Protein AF-A0A2V8JGI3-F1 (afdb_monomer_lite)

Sequence (104 aa):
PQQSFVLDQFGHGVGGVRSVYVEVPAANYFVTSPGPGTCREMGHVEPFTWSRLESLYGNYKNYAAKVEQTADRLVKEHWLTEADARRAKAELLATTPAVRSNNN

Structure (mmCIF, N/CA/C/O backbone):
data_AF-A0A2V8JGI3-F1
#
_entry.id   AF-A0A2V8JGI3-F1
#
loop_
_atom_site.group_PDB
_atom_site.id
_atom_site.type_symbol
_atom_site.label_atom_id
_atom_site.label_alt_id
_atom_site.label_comp_id
_atom_site.label_asym_id
_atom_site.label_entity_id
_atom_site.label_seq_id
_atom_site.pdbx_PDB_ins_code
_atom_site.Cartn_x
_atom_site.Cartn_y
_atom_site.Cartn_z
_atom_site.occupancy
_atom_site.B_iso_or_equiv
_atom_site.auth_seq_id
_atom_site.auth_comp_id
_atom_site.auth_asym_id
_atom_site.auth_atom_id
_atom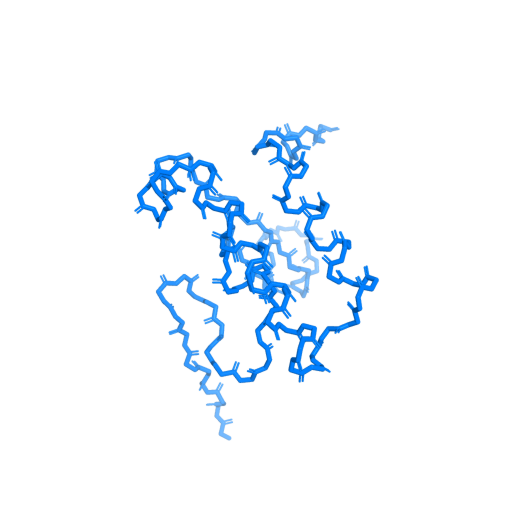_site.pdbx_PDB_model_num
ATOM 1 N N . PRO A 1 1 ? 15.230 -26.688 9.525 1.00 45.72 1 PRO A N 1
ATOM 2 C CA . PRO A 1 1 ? 14.014 -26.642 8.674 1.00 45.72 1 PRO A CA 1
ATOM 3 C C . PRO A 1 1 ? 14.110 -25.403 7.783 1.00 45.72 1 PRO A C 1
ATOM 5 O O . PRO A 1 1 ? 14.435 -24.339 8.299 1.00 45.72 1 PRO A O 1
ATOM 8 N N . GLN A 1 2 ? 13.921 -25.530 6.471 1.00 50.50 2 GLN A N 1
ATOM 9 C CA . GLN A 1 2 ? 13.897 -24.361 5.594 1.00 50.50 2 GLN A CA 1
ATOM 10 C C . GLN A 1 2 ? 12.504 -23.740 5.721 1.00 50.50 2 GLN A C 1
ATOM 12 O O . GLN A 1 2 ? 11.534 -24.318 5.237 1.00 50.50 2 GLN A O 1
ATOM 17 N N . GLN A 1 3 ? 12.376 -22.649 6.482 1.00 56.00 3 GLN A N 1
ATOM 18 C CA . GLN A 1 3 ? 11.100 -21.951 6.646 1.00 56.00 3 GLN A CA 1
ATOM 19 C C . GLN A 1 3 ? 10.624 -21.471 5.268 1.00 56.00 3 GLN A C 1
ATOM 21 O O . GLN A 1 3 ? 11.203 -20.555 4.689 1.00 56.00 3 GLN A O 1
ATOM 26 N N . SER A 1 4 ? 9.580 -22.100 4.735 1.00 75.44 4 SER A N 1
ATOM 27 C CA . SER A 1 4 ? 8.862 -21.606 3.564 1.00 75.44 4 SER A CA 1
ATOM 28 C C . SER A 1 4 ? 7.753 -20.672 4.040 1.00 75.44 4 SER A C 1
ATOM 30 O O . SER A 1 4 ? 6.828 -21.109 4.727 1.00 75.44 4 SER A O 1
ATOM 32 N N . PHE A 1 5 ? 7.840 -19.391 3.696 1.00 82.19 5 PHE A N 1
ATOM 33 C CA . PHE A 1 5 ? 6.730 -18.461 3.886 1.00 82.19 5 PHE A CA 1
ATOM 34 C C . PHE A 1 5 ? 5.638 -18.751 2.852 1.00 82.19 5 PHE A C 1
ATOM 36 O O . PHE A 1 5 ? 5.940 -19.044 1.695 1.00 82.19 5 PHE A O 1
ATOM 43 N N . VAL A 1 6 ? 4.369 -18.658 3.258 1.00 91.06 6 VAL A N 1
ATOM 44 C CA . VAL A 1 6 ? 3.259 -18.629 2.298 1.00 91.06 6 VAL A CA 1
ATOM 45 C C . VAL A 1 6 ? 3.272 -17.257 1.637 1.00 91.06 6 VAL A C 1
ATOM 47 O O . VAL A 1 6 ? 3.301 -16.242 2.334 1.00 91.06 6 VAL A O 1
ATOM 50 N N . LEU A 1 7 ? 3.276 -17.231 0.309 1.00 92.00 7 LEU A N 1
ATOM 51 C CA . LEU A 1 7 ? 3.252 -16.002 -0.477 1.00 92.00 7 LEU A CA 1
ATOM 52 C C . LEU A 1 7 ? 1.874 -15.811 -1.107 1.00 92.00 7 LEU A C 1
ATOM 54 O O . LEU A 1 7 ? 1.191 -16.784 -1.429 1.00 92.00 7 LEU A O 1
ATOM 58 N N . ASP A 1 8 ? 1.470 -14.558 -1.282 1.00 92.62 8 ASP A N 1
ATOM 59 C CA . ASP A 1 8 ? 0.286 -14.216 -2.058 1.00 92.62 8 ASP A CA 1
ATOM 60 C C . ASP A 1 8 ? 0.575 -14.213 -3.568 1.00 92.62 8 ASP A C 1
ATOM 62 O O . ASP A 1 8 ? 1.687 -14.482 -4.028 1.00 92.62 8 ASP A O 1
ATOM 66 N N . GLN A 1 9 ? -0.446 -13.882 -4.359 1.00 91.88 9 GLN A N 1
ATOM 67 C CA . GLN A 1 9 ? -0.362 -13.807 -5.821 1.00 91.88 9 GLN A CA 1
ATOM 68 C C . GLN A 1 9 ? 0.645 -12.767 -6.354 1.00 91.88 9 GLN A C 1
ATOM 70 O O . GLN A 1 9 ? 0.928 -12.748 -7.551 1.00 91.88 9 GLN A O 1
ATOM 75 N N . PHE A 1 10 ? 1.163 -11.882 -5.499 1.00 91.06 10 PHE A N 1
ATOM 76 C CA . PHE A 1 10 ? 2.170 -10.875 -5.829 1.00 91.06 10 PHE A CA 1
ATOM 77 C C . PHE A 1 10 ? 3.562 -11.240 -5.298 1.00 91.06 10 PHE A C 1
ATOM 79 O O . PHE A 1 10 ? 4.513 -10.491 -5.509 1.00 91.06 10 PHE A O 1
ATOM 86 N N . GLY A 1 11 ? 3.701 -12.394 -4.640 1.00 90.38 11 GLY A N 1
ATOM 87 C CA . GLY A 1 11 ? 4.951 -12.831 -4.029 1.00 90.38 11 GLY A CA 1
ATOM 88 C C . GLY A 1 11 ? 5.227 -12.179 -2.674 1.00 90.38 11 GLY A C 1
ATOM 89 O O . GLY A 1 11 ? 6.353 -12.264 -2.188 1.00 90.38 11 GLY A O 1
ATOM 90 N N . HIS A 1 12 ? 4.240 -11.522 -2.053 1.00 91.88 12 HIS A N 1
ATOM 91 C CA . HIS A 1 12 ? 4.394 -10.923 -0.725 1.00 91.88 12 HIS A CA 1
ATOM 92 C C . HIS A 1 12 ? 4.001 -11.926 0.359 1.00 91.88 12 HIS A C 1
ATOM 94 O O . HIS A 1 12 ? 3.095 -12.739 0.175 1.00 91.88 12 HIS A O 1
ATOM 100 N N . GLY A 1 13 ? 4.682 -11.874 1.505 1.00 91.06 13 GLY A N 1
ATOM 101 C CA . GLY A 1 13 ? 4.410 -12.774 2.625 1.00 91.06 13 GLY A CA 1
ATOM 102 C C . GLY A 1 13 ? 2.974 -12.656 3.148 1.00 91.06 13 GLY A C 1
ATOM 103 O O . GLY A 1 13 ? 2.456 -11.557 3.352 1.00 91.06 13 GLY A O 1
ATOM 104 N N . VAL A 1 14 ? 2.336 -13.800 3.386 1.00 91.69 14 VAL A N 1
ATOM 105 C CA . VAL A 1 14 ? 1.017 -13.912 4.020 1.00 91.69 14 VAL A CA 1
ATOM 106 C C . VAL A 1 14 ? 1.176 -14.111 5.528 1.00 91.69 14 VAL A C 1
ATOM 108 O O . VAL A 1 14 ? 2.081 -14.806 5.987 1.00 91.69 14 VAL A O 1
ATOM 111 N N . GLY A 1 15 ? 0.251 -13.536 6.300 1.00 88.38 15 GLY A N 1
ATOM 112 C CA . GLY A 1 15 ? 0.272 -13.566 7.762 1.00 88.38 15 GLY A CA 1
ATOM 113 C C . GLY A 1 15 ? 1.113 -12.439 8.363 1.00 88.38 15 GLY A C 1
ATOM 114 O O . GLY A 1 15 ? 1.557 -11.534 7.659 1.00 88.38 15 GLY A O 1
ATOM 115 N N . GLY A 1 16 ? 1.302 -12.486 9.684 1.00 89.31 16 GLY A N 1
ATOM 116 C CA . GLY A 1 16 ? 1.958 -11.408 10.426 1.00 89.31 16 GLY A CA 1
ATOM 117 C C . GLY A 1 16 ? 1.229 -10.065 10.296 1.00 89.31 16 GLY A C 1
ATOM 118 O O . GLY A 1 16 ? 0.048 -10.010 9.953 1.00 89.31 16 GLY A O 1
ATOM 119 N N . VAL A 1 17 ? 1.948 -8.979 10.578 1.00 91.06 17 VAL A N 1
ATOM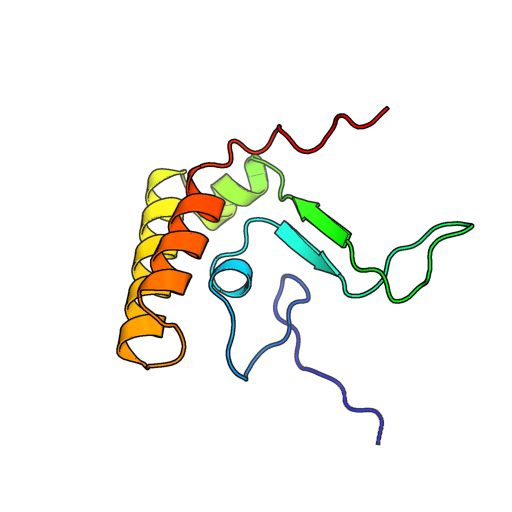 120 C CA . VAL A 1 17 ? 1.457 -7.611 10.371 1.00 91.06 17 VAL A CA 1
ATOM 121 C C . VAL A 1 17 ? 1.868 -7.168 8.974 1.00 91.06 17 VAL A C 1
ATOM 123 O O . VAL A 1 17 ? 3.058 -7.029 8.689 1.00 91.06 17 VAL A O 1
ATOM 126 N N . ARG A 1 18 ? 0.888 -6.950 8.096 1.00 94.06 18 ARG A N 1
ATOM 127 C CA . ARG A 1 18 ? 1.125 -6.446 6.741 1.00 94.06 18 ARG A CA 1
ATOM 128 C C . ARG A 1 18 ? 0.995 -4.925 6.739 1.00 94.06 18 ARG A C 1
ATOM 130 O O . ARG A 1 18 ? 0.052 -4.367 7.289 1.00 94.06 18 ARG A O 1
ATOM 137 N N . SER A 1 19 ? 1.967 -4.248 6.133 1.00 93.69 19 SER A N 1
ATOM 138 C CA . SER A 1 19 ? 1.923 -2.794 5.976 1.00 93.69 19 SER A CA 1
ATOM 139 C C . SER A 1 19 ? 0.885 -2.390 4.925 1.00 93.69 19 SER A C 1
ATOM 141 O O . SER A 1 19 ? 0.509 -3.195 4.070 1.00 93.69 19 SER A O 1
ATOM 143 N N . VAL A 1 20 ? 0.472 -1.117 4.928 1.00 96.31 20 VAL A N 1
ATOM 144 C CA . VAL A 1 20 ? -0.468 -0.574 3.925 1.00 96.31 20 VAL A CA 1
ATOM 145 C C . VAL A 1 20 ? 0.040 -0.811 2.493 1.00 96.31 20 VAL A C 1
ATOM 147 O O . VAL A 1 20 ? -0.741 -1.166 1.618 1.00 96.31 20 VAL A O 1
ATOM 150 N N . TYR A 1 21 ? 1.356 -0.708 2.279 1.00 95.19 21 TYR A N 1
ATOM 151 C CA . TYR A 1 21 ? 2.030 -0.950 0.996 1.00 95.19 21 TYR A CA 1
ATOM 152 C C . TYR A 1 21 ? 1.859 -2.382 0.473 1.00 95.19 21 TYR A C 1
ATOM 154 O O . TYR A 1 21 ? 1.871 -2.603 -0.732 1.00 95.19 21 TYR A O 1
ATOM 162 N N . VAL A 1 22 ? 1.728 -3.354 1.376 1.00 95.12 22 VAL A N 1
ATOM 163 C CA . VAL A 1 22 ? 1.647 -4.783 1.047 1.00 95.12 22 VAL A CA 1
ATOM 164 C C . VAL A 1 22 ? 0.198 -5.279 1.074 1.00 95.12 22 VAL A C 1
ATOM 166 O O . VAL A 1 22 ? -0.133 -6.240 0.388 1.00 95.12 22 VAL A O 1
ATOM 169 N N . GLU A 1 23 ? -0.691 -4.641 1.836 1.00 95.00 23 GLU A N 1
ATOM 170 C CA . GLU A 1 23 ? -2.135 -4.916 1.791 1.00 95.00 23 GLU A CA 1
ATOM 171 C C . GLU A 1 23 ? -2.841 -4.272 0.592 1.00 95.00 23 GLU A C 1
ATOM 173 O O . GLU A 1 23 ? -3.777 -4.855 0.043 1.00 95.00 23 GLU A O 1
ATOM 178 N N . VAL A 1 24 ? -2.378 -3.097 0.158 1.00 96.31 24 VAL A N 1
ATOM 179 C CA . VAL A 1 24 ? -2.904 -2.373 -1.009 1.00 96.31 24 VAL A CA 1
ATOM 180 C C . VAL A 1 24 ? -1.758 -2.104 -1.994 1.00 96.31 24 VAL A C 1
ATOM 182 O O . VAL A 1 24 ? -1.324 -0.962 -2.158 1.00 96.31 24 VAL A O 1
ATOM 185 N N . PRO A 1 25 ? -1.209 -3.151 -2.639 1.00 95.44 25 PRO A N 1
ATOM 186 C CA . PRO A 1 25 ? 0.017 -3.027 -3.410 1.00 95.44 25 PRO A CA 1
ATOM 187 C C . PRO A 1 25 ? -0.171 -2.211 -4.687 1.00 95.44 25 PRO A C 1
ATOM 189 O O . PRO A 1 25 ? -1.072 -2.463 -5.494 1.00 95.44 25 PRO A O 1
ATOM 192 N N . ALA A 1 26 ? 0.749 -1.271 -4.889 1.00 95.00 26 ALA A N 1
ATOM 193 C CA . ALA A 1 26 ? 0.979 -0.582 -6.158 1.00 95.00 26 ALA A CA 1
ATOM 194 C C . ALA A 1 26 ? 2.327 -0.968 -6.802 1.00 95.00 26 ALA A C 1
ATOM 196 O O . ALA A 1 26 ? 2.683 -0.450 -7.859 1.00 95.00 26 ALA A O 1
ATOM 197 N N . ALA A 1 27 ? 3.079 -1.864 -6.160 1.00 94.81 27 ALA A N 1
ATOM 198 C CA . ALA A 1 27 ? 4.388 -2.337 -6.585 1.00 94.81 27 ALA A CA 1
ATOM 199 C C . ALA A 1 27 ? 4.678 -3.733 -6.007 1.00 94.81 27 ALA A C 1
ATOM 201 O O . ALA A 1 27 ? 4.058 -4.150 -5.025 1.00 94.81 27 ALA A O 1
ATOM 202 N N . ASN A 1 28 ? 5.653 -4.431 -6.590 1.00 93.12 28 ASN A N 1
ATOM 203 C CA . ASN A 1 28 ? 6.321 -5.556 -5.945 1.00 93.12 28 ASN A CA 1
ATOM 204 C C . ASN A 1 28 ? 7.510 -5.061 -5.117 1.00 93.12 28 ASN A C 1
ATOM 206 O O . ASN A 1 28 ? 8.233 -4.159 -5.543 1.00 93.12 28 ASN A O 1
ATOM 210 N N . TYR A 1 29 ? 7.727 -5.684 -3.959 1.00 91.31 29 TYR A N 1
ATOM 211 C CA . TYR A 1 29 ? 8.820 -5.365 -3.045 1.00 91.31 29 TYR A CA 1
ATOM 212 C C . TYR A 1 29 ? 9.728 -6.580 -2.902 1.00 91.31 29 TYR A C 1
ATOM 214 O O . TYR A 1 29 ? 9.276 -7.654 -2.505 1.00 91.31 29 TYR A O 1
ATOM 222 N N . PHE A 1 30 ? 11.009 -6.405 -3.202 1.00 89.88 30 PHE A N 1
ATOM 223 C CA . PHE A 1 30 ? 12.004 -7.467 -3.155 1.00 89.88 30 PHE A CA 1
ATOM 224 C C . PHE A 1 30 ? 13.038 -7.166 -2.081 1.00 89.88 30 PHE A C 1
ATOM 226 O O . PHE A 1 30 ? 13.443 -6.020 -1.909 1.00 89.88 30 PHE A O 1
ATOM 233 N N . VAL A 1 31 ? 13.500 -8.207 -1.390 1.00 87.62 31 VAL A N 1
ATOM 234 C CA . VAL A 1 31 ? 14.542 -8.104 -0.351 1.00 87.62 31 VAL A CA 1
ATOM 235 C C . VAL A 1 31 ? 15.961 -8.219 -0.913 1.00 87.62 31 VAL A C 1
ATOM 237 O O . VAL A 1 31 ? 16.926 -8.037 -0.184 1.00 87.62 31 VAL A O 1
ATOM 240 N N . THR A 1 32 ? 16.090 -8.497 -2.212 1.00 87.56 32 THR A N 1
ATOM 241 C CA . THR A 1 32 ? 17.376 -8.592 -2.907 1.00 87.56 32 THR A CA 1
ATOM 242 C C . THR A 1 32 ? 17.322 -7.911 -4.261 1.00 87.56 32 THR A C 1
ATOM 244 O O . THR A 1 32 ? 16.265 -7.901 -4.893 1.00 87.56 32 THR A O 1
ATOM 247 N N . SER A 1 33 ? 18.463 -7.442 -4.754 1.00 86.94 33 SER A N 1
ATOM 248 C CA . SER A 1 33 ? 18.591 -6.844 -6.084 1.00 86.94 33 SER A CA 1
ATOM 249 C C . SER A 1 33 ? 19.583 -7.629 -6.938 1.00 86.94 33 SER A C 1
ATOM 251 O O . SER A 1 33 ? 20.671 -7.956 -6.456 1.00 86.94 33 SER A O 1
ATOM 253 N N . PRO A 1 34 ? 19.235 -7.951 -8.196 1.00 81.81 34 PRO A N 1
ATOM 254 C CA . PRO A 1 34 ? 20.173 -8.549 -9.134 1.00 81.81 34 PRO A CA 1
ATOM 255 C C . PRO A 1 34 ? 21.096 -7.475 -9.733 1.00 81.81 34 PRO A C 1
ATOM 257 O O . PRO A 1 34 ? 20.644 -6.385 -10.071 1.00 81.81 34 PRO A O 1
ATOM 260 N N . GLY A 1 35 ? 22.381 -7.788 -9.913 1.00 79.75 35 GLY A N 1
ATOM 261 C CA . GLY A 1 35 ? 23.317 -6.917 -10.633 1.00 79.75 35 GLY A CA 1
ATOM 262 C C . GLY A 1 35 ? 24.779 -7.076 -10.197 1.00 79.75 35 GLY A C 1
ATOM 263 O O . GLY A 1 35 ? 25.048 -7.432 -9.047 1.00 79.75 35 GLY A O 1
ATOM 264 N N . PRO A 1 36 ? 25.753 -6.838 -11.096 1.00 75.94 36 PRO A N 1
ATOM 265 C CA . PRO A 1 36 ? 27.157 -6.770 -10.709 1.00 75.94 36 PRO A CA 1
ATOM 266 C C . PRO A 1 36 ? 27.399 -5.539 -9.822 1.00 75.94 36 PRO A C 1
ATOM 268 O O . PRO A 1 36 ? 27.003 -4.429 -10.164 1.00 75.94 36 PRO A O 1
ATOM 271 N N . GLY A 1 37 ? 28.059 -5.733 -8.677 1.00 75.31 37 GLY A N 1
ATOM 272 C CA . GLY A 1 37 ? 28.418 -4.650 -7.750 1.00 75.31 37 GLY A CA 1
ATOM 273 C C . GLY A 1 37 ? 27.342 -4.266 -6.726 1.00 75.31 37 GLY A C 1
ATOM 274 O O . GLY A 1 37 ? 27.594 -3.408 -5.883 1.00 75.31 37 GLY A O 1
ATOM 275 N N . THR A 1 38 ? 26.166 -4.898 -6.744 1.00 74.12 38 THR A N 1
ATOM 276 C CA . THR A 1 38 ? 25.107 -4.666 -5.751 1.00 74.12 38 THR A CA 1
ATOM 277 C C . THR A 1 38 ? 25.307 -5.585 -4.540 1.00 74.12 38 THR A C 1
ATOM 279 O O . THR A 1 38 ? 25.462 -6.797 -4.694 1.00 74.12 38 THR A O 1
ATOM 282 N N . CYS A 1 39 ? 25.273 -5.042 -3.317 1.00 79.31 39 CYS A N 1
ATOM 283 C CA . CYS A 1 39 ? 25.100 -5.868 -2.119 1.00 79.31 39 CYS A CA 1
ATOM 284 C C . CYS A 1 39 ? 23.778 -6.629 -2.259 1.00 79.31 39 CYS A C 1
ATOM 286 O O . CYS A 1 39 ? 22.726 -6.002 -2.373 1.00 79.31 39 CYS A O 1
ATOM 288 N N . ARG A 1 40 ? 23.830 -7.967 -2.258 1.00 80.19 40 ARG A N 1
ATOM 289 C CA . ARG A 1 40 ? 22.663 -8.822 -2.529 1.00 80.19 40 ARG A CA 1
ATOM 290 C C . ARG A 1 40 ? 21.478 -8.527 -1.610 1.00 80.19 40 ARG A C 1
ATOM 292 O O . ARG A 1 40 ? 20.349 -8.650 -2.057 1.00 80.19 40 ARG A O 1
ATOM 299 N N . GLU A 1 41 ? 21.749 -8.086 -0.385 1.00 84.50 41 GLU A N 1
ATOM 300 C CA . GLU A 1 41 ? 20.748 -7.742 0.635 1.00 84.50 41 GLU A CA 1
ATOM 301 C C . GLU A 1 41 ? 20.048 -6.390 0.402 1.00 84.50 41 GLU A C 1
ATOM 303 O O . GLU A 1 41 ? 19.161 -6.005 1.161 1.00 84.50 41 GLU A O 1
ATOM 308 N N . MET A 1 42 ? 20.447 -5.624 -0.619 1.00 86.00 42 MET A N 1
ATOM 309 C CA . MET A 1 42 ? 19.723 -4.412 -0.994 1.00 86.00 42 MET A CA 1
ATOM 310 C C . MET A 1 42 ? 18.464 -4.795 -1.760 1.00 86.00 42 MET A C 1
ATOM 312 O O . MET A 1 42 ? 18.544 -5.339 -2.858 1.00 86.00 42 MET A O 1
ATOM 316 N N . GLY A 1 43 ? 17.302 -4.488 -1.196 1.00 88.06 43 GLY A N 1
ATOM 317 C CA . GLY A 1 43 ? 16.020 -4.660 -1.866 1.00 88.06 43 GLY A CA 1
ATOM 318 C C . GLY A 1 43 ? 15.779 -3.673 -3.011 1.00 88.06 43 GLY A C 1
ATOM 319 O O . GLY A 1 43 ? 16.455 -2.651 -3.123 1.00 88.06 43 GLY A O 1
ATOM 320 N N . HIS A 1 44 ? 14.776 -3.965 -3.836 1.00 90.50 44 HIS A N 1
ATOM 321 C CA . HIS A 1 44 ? 14.276 -3.050 -4.863 1.0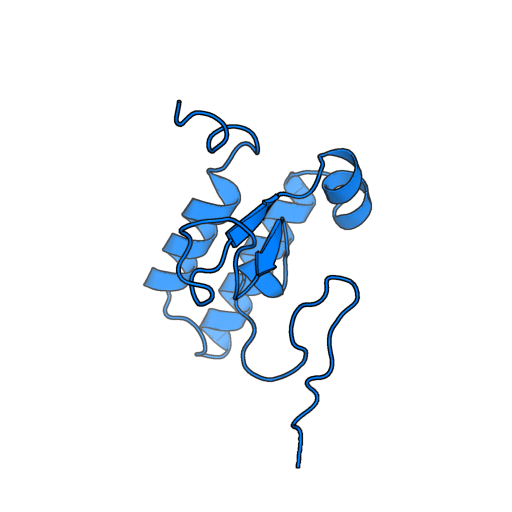0 90.50 44 HIS A CA 1
ATOM 322 C C . HIS A 1 44 ? 12.747 -3.085 -4.932 1.00 90.50 44 HIS A C 1
ATOM 324 O O . HIS A 1 44 ? 12.090 -3.946 -4.340 1.00 90.50 44 HIS A O 1
ATOM 330 N N . VAL A 1 45 ? 12.185 -2.106 -5.639 1.00 91.50 45 VAL A N 1
ATOM 331 C CA . VAL A 1 45 ? 10.742 -1.929 -5.808 1.00 91.50 45 VAL A CA 1
ATOM 332 C C . VAL A 1 45 ? 10.431 -1.881 -7.295 1.00 91.50 45 VAL A C 1
ATOM 334 O O . VAL A 1 45 ? 11.023 -1.080 -8.015 1.00 91.50 45 VAL A O 1
ATOM 337 N N . GLU A 1 46 ? 9.480 -2.695 -7.739 1.00 93.12 46 GLU A N 1
ATOM 338 C CA . GLU A 1 46 ? 8.986 -2.694 -9.119 1.00 93.12 46 GLU A CA 1
ATOM 339 C C . GLU A 1 46 ? 7.536 -2.193 -9.155 1.00 93.12 46 GLU A C 1
ATOM 341 O O . GLU A 1 46 ? 6.625 -2.931 -8.766 1.00 93.12 46 GLU A O 1
ATOM 346 N N . PRO A 1 47 ? 7.284 -0.947 -9.596 1.00 94.06 47 PRO A N 1
ATOM 347 C CA . PRO A 1 47 ? 5.930 -0.413 -9.711 1.00 94.06 47 PRO A CA 1
ATOM 348 C C . PRO A 1 47 ? 5.053 -1.239 -10.657 1.00 94.06 47 PRO A C 1
ATOM 350 O O . PRO A 1 47 ? 5.510 -1.732 -11.689 1.00 94.06 47 PRO A O 1
ATOM 353 N N . PHE A 1 48 ? 3.764 -1.358 -10.340 1.00 94.06 48 PHE A N 1
ATOM 354 C CA . PHE A 1 48 ? 2.799 -1.962 -11.253 1.00 94.06 48 PHE A CA 1
ATOM 355 C C . PHE A 1 48 ? 2.548 -1.062 -12.461 1.00 94.06 48 PHE A C 1
ATOM 357 O O . PHE A 1 48 ? 2.537 0.165 -12.367 1.00 94.06 48 PHE A O 1
ATOM 364 N N . THR A 1 49 ? 2.280 -1.691 -13.606 1.00 93.31 49 THR A N 1
ATOM 365 C CA . THR A 1 49 ? 1.789 -0.976 -14.784 1.00 93.31 49 THR A CA 1
ATOM 366 C C . THR A 1 49 ? 0.420 -0.362 -14.504 1.00 93.31 49 THR A C 1
ATOM 368 O O . THR A 1 49 ? -0.358 -0.869 -13.689 1.00 93.31 49 THR A O 1
ATOM 371 N N . TRP A 1 50 ? 0.076 0.688 -15.251 1.00 91.31 50 TR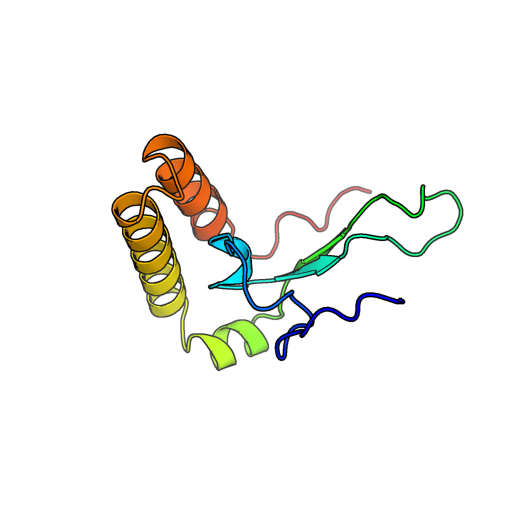P A N 1
ATOM 372 C CA . TRP A 1 50 ? -1.250 1.301 -15.167 1.00 91.31 50 TRP A CA 1
ATOM 373 C C . TRP A 1 50 ? -2.381 0.291 -15.408 1.00 91.31 50 TRP A C 1
ATOM 375 O O . TRP A 1 50 ? -3.320 0.225 -14.622 1.00 91.31 50 TRP A O 1
ATOM 385 N N . SER A 1 51 ? -2.246 -0.566 -16.426 1.00 94.56 51 SER A N 1
ATOM 386 C CA . SER A 1 51 ? -3.232 -1.610 -16.742 1.00 94.56 51 SER A CA 1
ATOM 387 C C . SER A 1 51 ? -3.455 -2.594 -15.591 1.00 94.56 51 SER A C 1
ATOM 389 O O . SER A 1 51 ? -4.576 -3.049 -15.358 1.00 94.56 51 SER A O 1
ATOM 391 N N . ARG A 1 52 ? -2.399 -2.912 -14.833 1.00 94.69 52 ARG A N 1
ATOM 392 C CA . ARG A 1 52 ? -2.492 -3.770 -13.651 1.00 94.69 52 ARG A CA 1
ATOM 393 C C . ARG A 1 52 ? -3.181 -3.052 -12.496 1.00 94.69 52 ARG A C 1
ATOM 395 O O . ARG A 1 52 ? -4.038 -3.652 -11.859 1.00 94.69 52 ARG A O 1
ATOM 402 N N . LEU A 1 53 ? -2.858 -1.783 -12.247 1.00 95.06 53 LEU A N 1
ATOM 403 C CA . LEU A 1 53 ? -3.544 -0.975 -11.231 1.00 95.06 53 LEU A CA 1
ATOM 404 C C . LEU A 1 53 ? -5.037 -0.817 -11.545 1.00 95.06 53 LEU A C 1
ATOM 406 O O . LEU A 1 53 ? -5.871 -0.985 -10.659 1.00 95.06 53 LEU A O 1
ATOM 410 N N . GLU A 1 54 ? -5.381 -0.565 -12.806 1.00 94.69 54 GLU A N 1
ATOM 411 C CA . GLU A 1 54 ? -6.766 -0.499 -13.277 1.00 94.69 54 GLU A CA 1
ATOM 412 C C . GLU A 1 54 ? -7.475 -1.852 -13.141 1.00 94.69 54 GLU A C 1
ATOM 414 O O . GLU A 1 54 ? -8.608 -1.904 -12.681 1.00 94.69 54 GLU A O 1
ATOM 419 N N . SER A 1 55 ? -6.800 -2.968 -13.416 1.00 96.25 55 SER A N 1
ATOM 420 C CA . SER A 1 55 ? -7.384 -4.302 -13.201 1.00 96.25 55 SER A CA 1
ATOM 421 C C . SER A 1 55 ? -7.634 -4.614 -11.718 1.00 96.25 55 SER A C 1
ATOM 423 O O . SER A 1 55 ? -8.614 -5.273 -11.382 1.00 96.25 55 SER A O 1
ATOM 425 N N . LEU A 1 56 ? -6.758 -4.153 -10.819 1.00 95.81 56 LEU A N 1
ATOM 426 C CA . LEU A 1 56 ? -6.855 -4.418 -9.378 1.00 95.81 56 LEU A CA 1
ATOM 427 C C . LEU A 1 56 ? -7.864 -3.514 -8.665 1.00 95.81 56 LEU A C 1
ATOM 429 O O . LEU A 1 56 ? -8.544 -3.949 -7.734 1.00 95.81 56 LEU A O 1
ATOM 433 N N . TYR A 1 57 ? -7.934 -2.249 -9.070 1.00 96.75 57 TYR A N 1
ATOM 434 C CA . TYR A 1 57 ? -8.680 -1.222 -8.348 1.00 96.75 57 TYR A CA 1
ATOM 435 C C . TYR A 1 57 ? -9.791 -0.585 -9.188 1.00 96.75 57 TYR A C 1
ATOM 437 O O . TYR A 1 57 ? -10.665 0.083 -8.643 1.00 96.75 57 TYR A O 1
ATOM 445 N N . GLY A 1 58 ? -9.807 -0.779 -10.503 1.00 96.94 58 GLY A N 1
ATOM 446 C CA . GLY A 1 58 ? -10.738 -0.153 -11.445 1.00 96.94 58 GLY A CA 1
ATOM 447 C C . GLY A 1 58 ? -10.389 1.302 -11.749 1.00 96.94 58 GLY A C 1
ATOM 448 O O . GLY A 1 58 ? -10.430 1.726 -12.893 1.00 96.94 58 GLY A O 1
ATOM 449 N N . ASN A 1 59 ? -10.046 2.090 -10.731 1.00 92.50 59 ASN A N 1
ATOM 450 C CA . ASN A 1 59 ? -9.600 3.470 -10.888 1.00 92.50 59 ASN A CA 1
ATOM 451 C C . ASN A 1 59 ? -8.815 3.944 -9.655 1.00 92.50 59 ASN A C 1
ATOM 453 O O . ASN A 1 59 ? -8.791 3.294 -8.607 1.00 92.50 59 ASN A O 1
ATOM 457 N N . TYR A 1 60 ? -8.220 5.132 -9.772 1.00 92.88 60 TYR A N 1
ATOM 458 C CA . TYR A 1 60 ? -7.453 5.752 -8.693 1.00 92.88 60 TYR A CA 1
ATOM 459 C C . TYR A 1 60 ? -8.285 6.026 -7.427 1.00 92.88 60 TYR A C 1
ATOM 461 O O . TYR A 1 60 ? -7.789 5.828 -6.323 1.00 92.88 60 TYR A O 1
ATOM 469 N N . LYS A 1 61 ? -9.559 6.428 -7.551 1.00 95.44 61 LYS A N 1
ATOM 470 C CA . LYS A 1 61 ? -10.420 6.719 -6.389 1.00 95.44 61 LYS A CA 1
ATOM 471 C C . LYS A 1 61 ? -10.632 5.478 -5.517 1.00 95.44 61 LYS A C 1
ATOM 473 O O . LYS A 1 61 ? -10.594 5.572 -4.294 1.00 95.44 61 LYS A O 1
ATOM 478 N N . ASN A 1 62 ? -10.813 4.317 -6.138 1.00 97.06 62 ASN A N 1
ATOM 479 C CA . ASN A 1 62 ? -10.954 3.043 -5.436 1.00 97.06 62 ASN A CA 1
ATOM 480 C C . ASN A 1 62 ? -9.646 2.603 -4.765 1.00 97.06 62 ASN A C 1
ATOM 482 O O . ASN A 1 62 ? -9.679 2.077 -3.653 1.00 97.06 62 ASN A O 1
ATOM 486 N N . TYR A 1 63 ? -8.502 2.831 -5.420 1.00 96.19 63 TYR A N 1
ATOM 487 C CA . TYR A 1 63 ? -7.188 2.616 -4.814 1.00 96.19 63 TYR A CA 1
ATOM 488 C C . TYR A 1 63 ? -7.004 3.507 -3.577 1.00 96.19 63 TYR A C 1
ATOM 490 O O . TYR A 1 63 ? -6.714 2.998 -2.496 1.00 96.19 63 TYR A O 1
ATOM 498 N N . ALA A 1 64 ? -7.269 4.810 -3.706 1.00 96.38 64 ALA A N 1
ATOM 499 C CA . ALA A 1 64 ? -7.138 5.764 -2.610 1.00 96.38 64 ALA A CA 1
ATOM 500 C C . ALA A 1 64 ? -8.033 5.403 -1.416 1.00 96.38 64 ALA A C 1
ATOM 502 O O . ALA A 1 64 ? -7.560 5.340 -0.283 1.00 96.38 64 ALA A O 1
ATOM 503 N N . ALA A 1 65 ? -9.295 5.047 -1.677 1.00 97.75 65 ALA A N 1
ATOM 504 C CA . ALA A 1 65 ? -10.217 4.598 -0.639 1.00 97.75 65 ALA A CA 1
ATOM 505 C C . ALA A 1 65 ? -9.714 3.338 0.090 1.00 97.75 65 ALA A C 1
ATOM 507 O O . ALA A 1 65 ? -9.820 3.253 1.311 1.00 97.75 65 ALA A O 1
ATOM 508 N N . LYS A 1 66 ? -9.132 2.366 -0.628 1.00 98.12 66 LYS A N 1
ATOM 509 C CA . LYS A 1 66 ? -8.547 1.161 -0.013 1.00 98.12 66 LYS A CA 1
ATOM 510 C C . LYS A 1 66 ? -7.328 1.486 0.851 1.00 98.12 66 LYS A C 1
ATOM 512 O O . LYS A 1 66 ? -7.202 0.916 1.935 1.00 98.12 66 LYS A O 1
ATOM 517 N N . VAL A 1 67 ? -6.457 2.393 0.403 1.00 97.94 67 VAL A N 1
ATOM 518 C CA . VAL A 1 67 ? -5.305 2.873 1.189 1.00 97.94 67 VAL A CA 1
ATOM 519 C C . VAL A 1 67 ? -5.783 3.520 2.488 1.00 97.94 67 VAL A C 1
ATOM 521 O O . VAL A 1 67 ? -5.302 3.166 3.565 1.00 97.94 67 VAL A O 1
ATOM 524 N N . GLU A 1 68 ? -6.762 4.422 2.403 1.00 97.88 68 GLU A N 1
ATOM 525 C CA . GLU A 1 68 ? -7.321 5.109 3.568 1.00 97.88 68 GLU A CA 1
ATOM 526 C C . GLU A 1 68 ? -7.945 4.130 4.563 1.00 97.88 68 GLU A C 1
ATOM 528 O O . GLU A 1 68 ? -7.556 4.122 5.731 1.00 97.88 68 GLU A O 1
ATOM 533 N N . GLN A 1 69 ? -8.831 3.251 4.082 1.00 98.38 69 GLN A N 1
ATOM 534 C CA . GLN A 1 69 ? -9.503 2.238 4.899 1.00 98.38 69 GLN A CA 1
ATOM 535 C C . GLN A 1 69 ? -8.512 1.311 5.605 1.00 98.38 69 GLN A C 1
ATOM 537 O O . GLN A 1 69 ? -8.684 1.003 6.783 1.00 98.38 69 GLN A O 1
ATOM 542 N N . THR A 1 70 ? -7.470 0.871 4.899 1.00 98.19 70 THR A N 1
ATOM 543 C CA . THR A 1 70 ? -6.464 -0.041 5.456 1.00 98.19 70 THR A CA 1
ATOM 544 C C . THR A 1 70 ? -5.630 0.652 6.524 1.00 98.19 70 THR A C 1
ATOM 546 O O . THR A 1 70 ? -5.439 0.102 7.606 1.00 98.19 70 THR A O 1
ATOM 549 N N . ALA A 1 71 ? -5.174 1.877 6.264 1.00 98.06 71 ALA A N 1
ATOM 550 C CA . ALA A 1 71 ? -4.417 2.647 7.244 1.00 98.06 71 ALA A CA 1
ATOM 551 C C . ALA A 1 71 ? -5.250 2.943 8.506 1.00 98.06 71 ALA A C 1
ATOM 553 O O . ALA A 1 71 ? -4.752 2.757 9.614 1.00 98.06 71 ALA A O 1
ATOM 554 N N . ASP A 1 72 ? -6.522 3.326 8.358 1.00 98.12 72 ASP A N 1
ATOM 555 C CA . ASP A 1 72 ? -7.411 3.591 9.499 1.00 98.12 72 ASP A CA 1
ATOM 556 C C . ASP A 1 72 ? -7.714 2.324 10.302 1.00 98.12 72 ASP A C 1
ATOM 558 O O . ASP A 1 72 ? -7.726 2.350 11.535 1.00 98.12 72 ASP A O 1
ATOM 562 N N . ARG A 1 73 ? -7.893 1.188 9.617 1.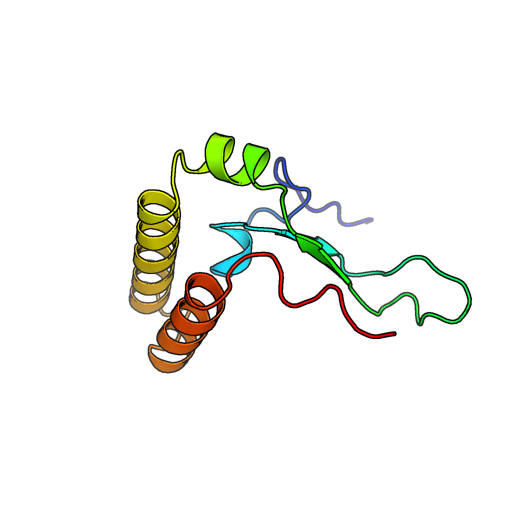00 98.06 73 ARG A N 1
ATOM 563 C CA . ARG A 1 73 ? -8.035 -0.119 10.263 1.00 98.06 73 ARG A CA 1
ATOM 564 C C . ARG A 1 73 ? -6.795 -0.467 11.088 1.00 98.06 73 ARG A C 1
ATOM 566 O O . ARG A 1 73 ? -6.940 -0.836 12.248 1.00 98.06 73 ARG A O 1
ATOM 573 N N . LEU A 1 74 ? -5.592 -0.302 10.536 1.00 97.75 74 LEU A N 1
ATOM 574 C CA . LEU A 1 74 ? -4.342 -0.603 11.242 1.00 97.75 74 LEU A CA 1
ATOM 575 C C . LEU A 1 74 ? -4.088 0.330 12.437 1.00 97.75 74 LEU A C 1
ATOM 577 O O . LEU A 1 74 ? -3.517 -0.112 13.432 1.00 97.75 74 LEU A O 1
ATOM 581 N N . VAL A 1 75 ? -4.539 1.588 12.384 1.00 98.31 75 VAL A N 1
ATOM 582 C CA . VAL A 1 75 ? -4.527 2.485 13.557 1.00 98.31 75 VAL A CA 1
ATOM 583 C C . VAL A 1 75 ? -5.482 1.981 14.632 1.00 98.31 75 VAL A C 1
ATOM 585 O O . VAL A 1 75 ? -5.103 1.874 15.797 1.00 98.31 75 VAL A O 1
ATOM 588 N N . LYS A 1 76 ? -6.712 1.625 14.246 1.00 98.19 76 LYS A N 1
ATOM 589 C CA . LYS A 1 76 ? -7.725 1.088 15.165 1.00 98.19 76 LYS A CA 1
ATOM 590 C C . LYS A 1 76 ? -7.282 -0.220 15.827 1.00 98.19 76 LYS A C 1
ATOM 592 O O . LYS A 1 76 ? -7.629 -0.470 16.974 1.00 98.19 76 LYS A O 1
ATOM 597 N N . GLU A 1 77 ? -6.530 -1.046 15.109 1.00 97.25 77 GLU A N 1
ATOM 598 C CA . GLU A 1 77 ? -5.955 -2.299 15.608 1.00 97.25 77 GLU A CA 1
ATOM 599 C C . GLU A 1 77 ? -4.633 -2.104 16.373 1.00 97.25 77 GLU A C 1
ATOM 601 O O . GLU A 1 77 ? -4.053 -3.080 16.837 1.00 97.25 77 GLU A O 1
ATOM 606 N N . HIS A 1 78 ? -4.164 -0.861 16.530 1.00 96.88 78 HIS A N 1
ATOM 607 C CA . HIS A 1 78 ? -2.910 -0.504 17.203 1.00 96.88 78 HIS A CA 1
ATOM 608 C C . HIS A 1 78 ? -1.633 -1.059 16.545 1.00 96.88 78 HIS A C 1
ATOM 610 O O . HIS A 1 78 ? -0.582 -1.119 17.182 1.00 96.88 78 HIS A O 1
ATOM 616 N N . TRP A 1 79 ? -1.692 -1.404 15.256 1.00 96.81 79 TRP A N 1
ATOM 617 C CA . TRP A 1 79 ? -0.520 -1.778 14.456 1.00 96.81 79 TRP A CA 1
ATOM 618 C C . TRP A 1 79 ? 0.215 -0.574 13.864 1.00 96.81 79 TRP A C 1
ATOM 620 O O . TRP A 1 79 ? 1.405 -0.668 13.570 1.00 96.81 79 TRP A O 1
ATOM 630 N N . LEU A 1 80 ? -0.480 0.553 13.687 1.00 96.56 80 LEU A N 1
ATOM 631 C CA . LEU A 1 80 ? 0.100 1.818 13.242 1.00 96.56 80 LEU A CA 1
ATOM 632 C C . LEU A 1 80 ? -0.231 2.944 14.216 1.00 96.56 80 LEU A C 1
ATOM 634 O O . LEU A 1 80 ? -1.337 3.025 14.749 1.00 96.56 80 LEU A O 1
ATOM 638 N N . THR A 1 81 ? 0.713 3.865 14.395 1.00 97.94 81 THR A N 1
ATOM 639 C CA . THR A 1 81 ? 0.404 5.156 15.011 1.00 97.94 81 THR A CA 1
ATOM 640 C C . THR A 1 81 ? -0.349 6.037 14.015 1.00 97.94 81 THR A C 1
ATOM 642 O O . THR A 1 81 ? -0.210 5.888 12.798 1.00 97.94 81 THR A O 1
ATOM 645 N N . GLU A 1 82 ? -1.110 7.018 14.503 1.00 97.94 82 GLU A N 1
ATOM 646 C CA . GLU A 1 82 ? -1.759 7.984 13.608 1.00 97.94 82 GLU A CA 1
ATOM 647 C C . GLU A 1 82 ? -0.748 8.760 12.751 1.00 97.94 82 GLU A C 1
ATOM 649 O O . GLU A 1 82 ? -1.034 9.118 11.608 1.00 97.94 82 GLU A O 1
ATOM 654 N N . ALA A 1 83 ? 0.439 9.040 13.301 1.00 98.06 83 ALA A N 1
ATOM 655 C CA . ALA A 1 83 ? 1.493 9.743 12.583 1.00 98.06 83 ALA A CA 1
ATOM 656 C C . ALA A 1 83 ? 2.015 8.909 11.405 1.00 98.06 83 ALA A C 1
ATOM 658 O O . ALA A 1 83 ? 2.156 9.444 10.304 1.00 98.06 83 ALA A O 1
ATOM 659 N N . ASP A 1 84 ? 2.229 7.609 11.612 1.00 97.38 84 ASP A N 1
ATOM 660 C CA . ASP A 1 84 ? 2.682 6.698 10.559 1.00 97.38 84 ASP A CA 1
ATOM 661 C C . ASP A 1 84 ? 1.591 6.451 9.517 1.00 97.38 84 ASP A C 1
ATOM 663 O O . ASP A 1 84 ? 1.874 6.447 8.321 1.00 97.38 84 ASP A O 1
ATOM 667 N N . ALA A 1 85 ? 0.326 6.353 9.934 1.00 97.44 85 ALA A N 1
ATOM 668 C CA . ALA A 1 85 ? -0.797 6.258 9.005 1.00 97.44 85 ALA A CA 1
ATOM 669 C C . ALA A 1 85 ? -0.912 7.501 8.109 1.00 97.44 85 ALA A C 1
ATOM 671 O O . ALA A 1 85 ? -1.098 7.372 6.899 1.00 97.44 85 ALA A O 1
ATOM 672 N N . ARG A 1 86 ? -0.744 8.711 8.666 1.00 97.50 86 ARG A N 1
ATOM 673 C CA . ARG A 1 86 ? -0.716 9.954 7.873 1.00 97.50 86 ARG A CA 1
ATOM 674 C C . ARG A 1 86 ? 0.436 9.965 6.870 1.00 97.50 86 ARG A C 1
ATOM 676 O O . ARG A 1 86 ? 0.224 10.366 5.728 1.00 97.50 86 ARG A O 1
ATOM 683 N N . ARG A 1 87 ? 1.628 9.511 7.271 1.00 96.38 87 ARG A N 1
ATOM 684 C CA . ARG A 1 87 ? 2.793 9.403 6.376 1.00 96.38 87 ARG A CA 1
ATOM 685 C C . ARG A 1 87 ? 2.547 8.406 5.246 1.00 96.38 87 ARG A C 1
ATOM 687 O O . ARG A 1 87 ? 2.706 8.775 4.089 1.00 96.38 87 ARG A O 1
ATOM 694 N N . ALA A 1 88 ? 2.066 7.204 5.561 1.00 94.88 88 ALA A N 1
ATOM 695 C CA . ALA A 1 88 ? 1.771 6.179 4.561 1.00 94.88 88 ALA A CA 1
ATOM 696 C C . ALA A 1 88 ? 0.723 6.650 3.540 1.00 94.88 88 ALA A C 1
ATOM 698 O O . ALA A 1 88 ? 0.923 6.494 2.337 1.00 94.88 88 ALA A O 1
ATOM 699 N N . LYS A 1 89 ? -0.366 7.288 3.999 1.00 95.56 89 LYS A N 1
ATOM 700 C CA . LYS A 1 89 ? -1.374 7.891 3.110 1.00 95.56 89 LYS A CA 1
ATOM 701 C C . LYS A 1 89 ? -0.755 8.975 2.226 1.00 95.56 89 LYS A C 1
ATOM 703 O O . LYS A 1 89 ? -0.982 8.970 1.023 1.00 95.56 89 LYS A O 1
ATOM 708 N N . ALA A 1 90 ? 0.050 9.877 2.790 1.00 94.75 90 ALA A N 1
ATOM 709 C CA . ALA A 1 90 ? 0.708 10.921 2.009 1.00 94.75 90 ALA A CA 1
ATOM 710 C C . ALA A 1 90 ? 1.619 10.329 0.922 1.00 94.75 90 ALA A C 1
ATOM 712 O O . ALA A 1 90 ? 1.512 10.721 -0.232 1.00 94.75 90 ALA A O 1
ATOM 713 N N . GLU A 1 91 ? 2.457 9.347 1.248 1.00 92.50 91 GLU A N 1
ATOM 714 C CA . GLU A 1 91 ? 3.360 8.712 0.281 1.00 92.50 91 GLU A CA 1
ATOM 715 C C . GLU A 1 91 ? 2.608 7.956 -0.826 1.00 92.50 91 GLU A C 1
ATOM 717 O O . GLU A 1 91 ? 2.882 8.143 -2.014 1.00 92.50 91 GLU A O 1
ATOM 722 N N . LEU A 1 92 ? 1.633 7.124 -0.453 1.00 92.50 92 LEU A N 1
ATOM 723 C CA . LEU A 1 92 ? 0.893 6.277 -1.393 1.00 92.50 92 LEU A CA 1
ATOM 724 C C . LEU A 1 92 ? -0.060 7.066 -2.294 1.00 92.50 92 LEU A C 1
ATOM 726 O O . LEU A 1 92 ? -0.355 6.608 -3.398 1.00 92.50 92 LEU A O 1
ATOM 730 N N . LEU A 1 93 ? -0.542 8.226 -1.837 1.00 92.38 93 LEU A N 1
ATOM 731 C CA . LEU A 1 93 ? -1.512 9.045 -2.568 1.00 92.38 93 LEU A CA 1
ATOM 732 C C . LEU A 1 93 ? -0.875 10.235 -3.294 1.00 92.38 93 LEU A C 1
ATOM 734 O O . LEU A 1 93 ? -1.430 10.673 -4.299 1.00 92.38 93 LEU A O 1
ATOM 738 N N . ALA A 1 94 ? 0.291 10.726 -2.856 1.00 81.75 94 ALA A N 1
ATOM 739 C CA . ALA A 1 94 ? 1.013 11.804 -3.541 1.00 81.75 94 ALA A CA 1
ATOM 740 C C . ALA A 1 94 ? 1.766 11.336 -4.798 1.00 81.75 94 ALA A C 1
ATOM 742 O O . ALA A 1 94 ? 2.199 12.164 -5.599 1.00 81.75 94 ALA A O 1
ATOM 743 N N . THR A 1 95 ? 1.944 10.025 -4.986 1.00 57.19 95 THR A N 1
ATOM 744 C CA . THR A 1 95 ? 2.783 9.506 -6.068 1.00 57.19 95 THR A CA 1
ATOM 745 C C . THR A 1 95 ? 1.971 9.262 -7.342 1.00 57.19 95 THR A C 1
ATOM 747 O O . THR A 1 95 ? 1.327 8.227 -7.503 1.00 57.19 95 THR A O 1
ATOM 750 N N . THR A 1 96 ? 2.059 10.181 -8.305 1.00 44.75 96 THR A N 1
ATOM 751 C CA . THR A 1 96 ? 1.841 9.850 -9.723 1.00 44.75 96 THR A CA 1
ATOM 752 C C . THR A 1 96 ? 2.901 8.804 -10.129 1.00 44.75 96 THR A C 1
ATOM 754 O O . THR A 1 96 ? 4.076 9.047 -9.841 1.00 44.75 96 THR A O 1
ATOM 757 N N . PRO A 1 97 ? 2.573 7.672 -10.794 1.00 41.75 97 PRO A N 1
ATOM 758 C CA . PRO A 1 97 ? 3.483 6.521 -10.986 1.00 41.75 97 PRO A CA 1
ATOM 759 C C . PRO A 1 97 ? 4.773 6.735 -11.814 1.00 41.75 97 PRO A C 1
ATOM 761 O O . PRO A 1 97 ? 5.363 5.762 -12.269 1.00 41.75 97 PRO A O 1
ATOM 764 N N . ALA A 1 98 ? 5.230 7.968 -12.049 1.00 39.31 98 ALA A N 1
ATOM 765 C CA . ALA A 1 98 ? 6.274 8.287 -13.027 1.00 39.31 98 ALA A CA 1
ATOM 766 C C . ALA A 1 98 ? 7.560 8.934 -12.463 1.00 39.31 98 ALA A C 1
ATOM 768 O O . ALA A 1 98 ? 8.487 9.164 -13.229 1.00 39.31 98 ALA A O 1
ATOM 769 N N . VAL A 1 99 ? 7.676 9.226 -11.160 1.00 40.84 99 VAL A N 1
ATOM 770 C CA . VAL A 1 99 ? 8.764 10.104 -10.644 1.00 40.84 99 VAL A CA 1
ATOM 771 C C . VAL A 1 99 ? 9.932 9.350 -9.978 1.00 40.84 99 VAL A C 1
ATOM 773 O O . VAL A 1 99 ? 10.669 9.906 -9.173 1.00 40.84 99 VAL A O 1
ATOM 776 N N . ARG A 1 100 ? 10.152 8.067 -10.294 1.00 39.81 100 ARG A N 1
ATOM 777 C CA . ARG A 1 100 ? 11.383 7.351 -9.879 1.00 39.81 100 ARG A CA 1
ATOM 778 C C . ARG A 1 100 ? 12.151 6.699 -11.033 1.00 39.81 100 ARG A C 1
ATOM 780 O O . ARG A 1 100 ? 12.960 5.810 -10.798 1.00 39.81 100 ARG A O 1
ATOM 787 N N . SER A 1 101 ? 11.931 7.155 -12.266 1.00 35.97 101 SER A N 1
ATOM 788 C CA . SER A 1 101 ? 12.709 6.746 -13.443 1.00 35.97 101 SER A CA 1
ATOM 789 C C . SER A 1 101 ? 13.509 7.927 -13.989 1.00 35.97 101 SER A C 1
ATOM 791 O O . SER A 1 101 ? 13.269 8.381 -15.104 1.00 35.97 101 SER A O 1
ATOM 793 N N . ASN A 1 102 ? 14.426 8.467 -13.192 1.00 36.62 102 ASN A N 1
ATOM 794 C CA . ASN A 1 102 ? 15.372 9.484 -13.648 1.00 36.62 102 ASN A CA 1
ATOM 795 C C . ASN A 1 102 ? 16.442 9.745 -12.587 1.00 36.62 102 ASN A C 1
ATOM 797 O O . ASN A 1 102 ? 16.527 10.833 -12.033 1.00 36.62 102 ASN A O 1
ATOM 801 N N . ASN A 1 103 ? 17.284 8.735 -12.370 1.00 32.38 103 ASN A N 1
ATOM 802 C CA . ASN A 1 103 ? 18.682 8.963 -12.027 1.00 32.38 103 ASN A CA 1
ATOM 803 C C . ASN A 1 103 ? 19.508 8.400 -13.192 1.00 32.38 103 ASN A C 1
ATOM 805 O O . ASN A 1 103 ? 19.725 7.191 -13.262 1.00 32.38 103 ASN A O 1
ATOM 809 N N . ASN A 1 104 ? 19.857 9.283 -14.133 1.00 37.84 104 ASN A N 1
ATOM 810 C CA . ASN A 1 104 ? 21.085 9.144 -14.917 1.00 37.84 104 ASN A CA 1
A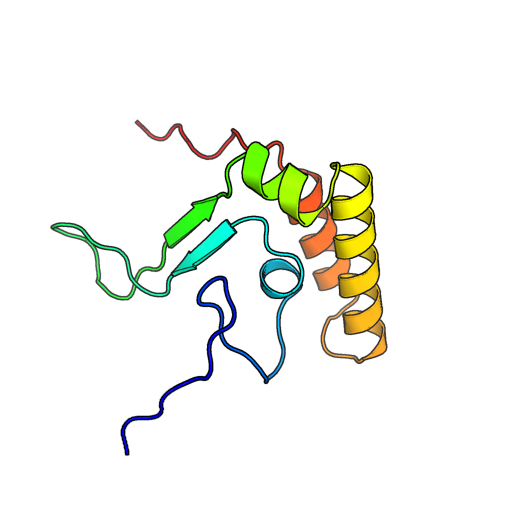TOM 811 C C . ASN A 1 104 ? 22.258 9.487 -13.999 1.00 37.84 104 ASN A C 1
ATOM 813 O O . ASN A 1 104 ? 22.126 10.512 -13.289 1.00 37.84 104 ASN A O 1
#

Foldseek 3Di:
DPDDFDADPLRHGPDDDDDLCRQLPQWRKAQADDDPPDPRRDIDIGGDDPVVNCVVQVDPVSSLVSSLVVLVVCCVVVVDPPVVSVVSSCVSNVDPPPPPPDDD

Radius of gyration: 15.32 Å; chains: 1; bounding box: 39×38×34 Å

pLDDT: mean 86.3, std 17.47, range [32.38, 98.38]

Secondary structure (DSSP, 8-state):
------B-TTSPBPSS---HHHHS-SEEEES---STT--TT--EEEEPPHHHHHHHHSSHHHHHHHHHHHHHHHHHTTSS-HHHHHHHHHHHHH--TTTTS---